Protein AF-A0AAN5IA53-F1 (afdb_monomer_lite)

Organism: NCBI:txid1317129

Secondary structure (DSSP, 8-state):
-HHIIIIIHHHHHHHHHHHHH--S-----------GGGGGGGGGG-S--S--TTGGGHHHHS--SSS-----HHHHHHHHHHHHHHHHHHHH-

InterPro domains:
  IPR002018 Carboxylesterase, type B [PF00135] (2-93)
  IPR029058 Alpha/Beta hydrolase fold [G3DSA:3.40.50.1820] (1-93)
  IPR029058 Alpha/Beta hydrolase fold [SSF53474] (2-93)

Foldseek 3Di:
DVCCVPPVVVVVVVLVVVVVPDPDDDDDDDDWDFDQQLQPPVSVVDPDRTDDPPSCVCLVPVHRPHGRDDCDPVSVVSSCVSNVVVVCVVVPD

Sequence (93 aa):
VLSDALFNAATLEHCRKTVALQEDPVYLYVFEHFTRSIMGPLSDQMPIQDATHTCELFYLFKKGLLGDPELTETEMRIMDIYTTACTNFAKYG

Radius of gyration: 15.44 Å; chains: 1; bounding box: 32×31×38 Å

pLDDT: mean 95.09, std 3.27, range [86.88, 98.69]

Structure (mmCIF, N/CA/C/O backbone):
data_AF-A0AAN5IA53-F1
#
_entry.id   AF-A0AAN5IA53-F1
#
loop_
_atom_site.group_PDB
_atom_site.id
_atom_site.type_symbol
_atom_site.label_atom_id
_atom_site.label_alt_id
_atom_site.label_comp_id
_atom_site.label_asym_id
_atom_site.label_entity_id
_atom_site.label_seq_id
_atom_site.pdbx_PDB_ins_code
_atom_site.Cartn_x
_atom_site.Cartn_y
_atom_site.Cartn_z
_atom_site.occupancy
_atom_site.B_iso_or_equiv
_atom_site.auth_seq_id
_atom_site.auth_comp_id
_atom_site.auth_asym_id
_atom_site.auth_atom_id
_atom_site.pdbx_PDB_model_num
ATOM 1 N N . VAL A 1 1 ? -8.866 -17.487 -7.294 1.00 86.88 1 VAL A N 1
ATOM 2 C CA . VAL A 1 1 ? -8.466 -18.740 -6.596 1.00 86.88 1 VAL A CA 1
ATOM 3 C C . VAL A 1 1 ? -7.220 -18.557 -5.741 1.00 86.88 1 VAL A C 1
ATOM 5 O O . VAL A 1 1 ? -7.380 -18.537 -4.533 1.00 86.88 1 VAL A O 1
ATOM 8 N N . LEU A 1 2 ? -6.001 -18.410 -6.292 1.00 92.38 2 LEU A N 1
ATOM 9 C CA . LEU A 1 2 ? -4.796 -18.312 -5.443 1.00 92.38 2 LEU A CA 1
ATOM 10 C C . LEU A 1 2 ? -4.771 -17.029 -4.590 1.00 92.38 2 LEU A C 1
ATOM 12 O O . LEU A 1 2 ? -4.517 -17.110 -3.395 1.00 92.38 2 LEU A O 1
ATOM 16 N N . SER A 1 3 ? -5.104 -15.875 -5.182 1.00 93.62 3 SER A N 1
ATOM 17 C CA . SER A 1 3 ? -5.246 -14.602 -4.449 1.00 93.62 3 SER A CA 1
ATOM 18 C C . SER A 1 3 ? -6.276 -14.708 -3.312 1.00 93.62 3 SER A C 1
ATOM 20 O O . SER A 1 3 ? -5.988 -14.331 -2.178 1.00 93.62 3 SER A O 1
ATOM 22 N N . ASP A 1 4 ? -7.430 -15.333 -3.572 1.00 96.38 4 ASP A N 1
ATOM 23 C CA . ASP A 1 4 ? -8.466 -15.529 -2.550 1.00 96.38 4 ASP A CA 1
ATOM 24 C C . ASP A 1 4 ? -8.014 -16.452 -1.421 1.00 96.38 4 ASP A C 1
ATOM 26 O O . ASP A 1 4 ? -8.275 -16.166 -0.256 1.00 96.38 4 ASP A O 1
ATOM 30 N N . ALA A 1 5 ? -7.326 -17.543 -1.769 1.00 95.88 5 ALA A N 1
ATOM 31 C CA . ALA A 1 5 ? -6.865 -18.545 -0.818 1.00 95.88 5 ALA A CA 1
ATOM 32 C C . ALA A 1 5 ? -5.718 -18.045 0.073 1.00 95.88 5 ALA A C 1
ATOM 34 O O . ALA A 1 5 ? -5.630 -18.463 1.224 1.00 95.88 5 ALA A O 1
ATOM 35 N N . LEU A 1 6 ? -4.841 -17.179 -0.448 1.00 95.00 6 LEU A N 1
ATOM 36 C CA . LEU A 1 6 ? -3.680 -16.674 0.290 1.00 95.00 6 LEU A CA 1
ATOM 37 C C . LEU A 1 6 ? -3.946 -15.356 1.021 1.00 95.00 6 LEU A C 1
ATOM 39 O O . LEU A 1 6 ? -3.351 -15.131 2.072 1.00 95.00 6 LEU A O 1
ATOM 43 N N . PHE A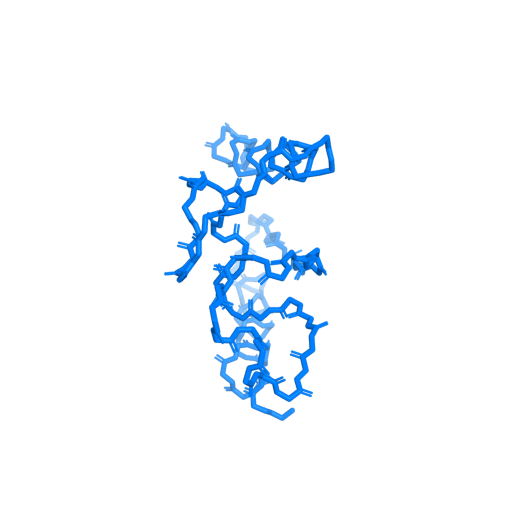 1 7 ? -4.813 -14.493 0.483 1.00 96.06 7 PHE A N 1
ATOM 44 C CA . PHE A 1 7 ? -4.991 -13.132 0.991 1.00 96.06 7 PHE A CA 1
ATOM 45 C C . PHE A 1 7 ? -6.465 -12.776 1.203 1.00 96.06 7 PHE A C 1
ATOM 47 O O . PHE A 1 7 ? -6.875 -12.566 2.344 1.00 96.06 7 PHE A O 1
ATOM 54 N N . ASN A 1 8 ? -7.287 -12.731 0.145 1.00 96.94 8 ASN A N 1
ATOM 55 C CA . ASN A 1 8 ? -8.581 -12.033 0.225 1.00 96.94 8 ASN A CA 1
ATOM 56 C C . ASN A 1 8 ? -9.543 -12.675 1.230 1.00 96.94 8 ASN A C 1
ATOM 58 O O . ASN A 1 8 ? -10.078 -11.980 2.089 1.00 96.94 8 ASN A O 1
ATOM 62 N N . ALA A 1 9 ? -9.759 -13.993 1.163 1.00 97.81 9 ALA A N 1
ATOM 63 C CA . ALA A 1 9 ? -10.752 -14.646 2.016 1.00 97.81 9 ALA A CA 1
ATOM 64 C C . ALA A 1 9 ? -10.377 -14.548 3.503 1.00 97.81 9 ALA A C 1
ATOM 66 O O . ALA A 1 9 ? -11.232 -14.264 4.342 1.00 97.81 9 ALA A O 1
ATOM 67 N N . ALA A 1 10 ? -9.094 -14.741 3.824 1.00 97.56 10 ALA A N 1
ATOM 68 C CA . ALA A 1 10 ? -8.595 -14.657 5.191 1.00 97.56 10 ALA A CA 1
ATOM 69 C C . ALA A 1 10 ? -8.653 -13.222 5.736 1.00 97.56 10 ALA A C 1
ATOM 71 O O . ALA A 1 10 ? -9.141 -13.023 6.848 1.00 97.56 10 ALA A O 1
ATOM 72 N N . THR A 1 11 ? -8.221 -12.226 4.954 1.00 98.00 11 THR A N 1
ATOM 73 C CA . THR A 1 11 ? -8.275 -10.810 5.347 1.00 98.00 11 THR A CA 1
ATOM 74 C C . THR A 1 11 ? -9.713 -10.348 5.570 1.00 98.00 11 THR A C 1
ATOM 76 O O . THR A 1 11 ? -10.008 -9.761 6.608 1.00 98.00 11 THR A O 1
ATOM 79 N N . LEU A 1 12 ? -10.632 -10.668 4.652 1.00 98.19 12 LEU A N 1
ATOM 80 C CA . LEU A 1 12 ? -12.044 -10.289 4.773 1.00 98.19 12 LEU A CA 1
ATOM 81 C C . LEU A 1 12 ? -12.707 -10.927 5.998 1.00 98.19 12 LEU A C 1
ATOM 83 O O . LEU A 1 12 ? -13.399 -10.244 6.756 1.00 98.19 12 LEU A O 1
ATOM 87 N N . GLU A 1 13 ? -12.473 -12.221 6.229 1.00 98.12 13 GLU A N 1
ATOM 88 C CA . GLU A 1 13 ? -13.004 -12.906 7.409 1.00 98.12 13 GLU A CA 1
ATOM 89 C C . GLU A 1 13 ? -12.394 -12.356 8.704 1.00 98.12 13 GLU A C 1
ATOM 91 O O . GLU A 1 13 ? -13.086 -12.252 9.719 1.00 98.12 13 GLU A O 1
ATOM 96 N N . HIS A 1 14 ? -11.118 -11.964 8.682 1.00 98.06 14 HIS A N 1
ATOM 97 C CA . HIS A 1 14 ? -10.479 -11.319 9.822 1.00 98.06 14 HIS A CA 1
ATOM 98 C C . HIS A 1 14 ? -11.114 -9.958 10.123 1.00 98.06 14 HIS A C 1
ATOM 100 O O . HIS A 1 14 ? -11.533 -9.742 11.257 1.00 98.06 14 HIS A O 1
ATOM 106 N N . CYS A 1 15 ? -11.291 -9.091 9.119 1.00 98.12 15 CYS A N 1
ATOM 107 C CA . CYS A 1 15 ? -11.997 -7.817 9.280 1.00 98.12 15 CYS A CA 1
ATOM 108 C C . CYS A 1 15 ? -13.398 -8.026 9.866 1.00 98.12 15 CYS A C 1
ATOM 110 O O . CYS A 1 15 ? -13.747 -7.379 10.852 1.00 98.12 15 CYS A O 1
ATOM 112 N N . ARG A 1 16 ? -14.171 -8.981 9.325 1.00 97.75 16 ARG A N 1
ATOM 113 C CA . ARG A 1 16 ? -15.525 -9.312 9.800 1.00 97.75 16 ARG A CA 1
ATOM 114 C C . ARG A 1 16 ? -15.544 -9.754 11.265 1.00 97.75 16 ARG A C 1
ATOM 116 O O . ARG A 1 16 ? -16.456 -9.388 12.001 1.00 97.75 16 ARG A O 1
ATOM 123 N N . LYS A 1 17 ? -14.566 -10.557 11.695 1.00 98.25 17 LYS A N 1
ATOM 124 C CA . LYS A 1 17 ? -14.444 -10.975 13.099 1.00 98.25 17 LYS A CA 1
ATOM 125 C C . LYS A 1 17 ? -14.045 -9.812 13.997 1.00 98.25 17 LYS A C 1
ATOM 127 O O . LYS A 1 17 ? -14.629 -9.671 15.063 1.00 98.25 17 LYS A O 1
ATOM 132 N N . THR A 1 18 ? -13.096 -8.982 13.575 1.00 98.06 18 THR A N 1
ATOM 133 C CA . THR A 1 18 ? -12.617 -7.850 14.374 1.00 98.06 18 THR A CA 1
ATOM 134 C C . THR A 1 18 ? -13.738 -6.854 14.649 1.00 98.06 18 THR A C 1
ATOM 136 O O . THR A 1 18 ? -13.973 -6.545 15.813 1.00 98.06 18 THR A O 1
ATOM 139 N N .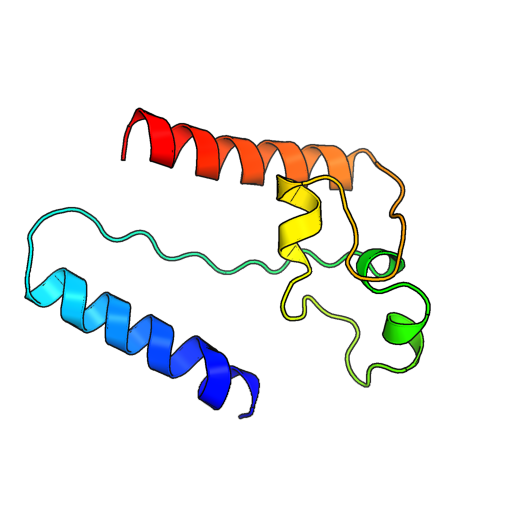 VAL A 1 19 ? -14.513 -6.456 13.631 1.00 97.38 19 VAL A N 1
ATOM 140 C CA . VAL A 1 19 ? -15.658 -5.536 13.821 1.00 97.38 19 VAL A CA 1
ATOM 141 C C . VAL A 1 19 ? -16.790 -6.128 14.669 1.00 97.38 19 VAL A C 1
ATOM 143 O O . VAL A 1 19 ? -17.650 -5.396 15.140 1.00 97.38 19 VAL A O 1
ATOM 146 N N . ALA A 1 20 ? -16.827 -7.451 14.855 1.00 97.50 20 ALA A N 1
ATOM 147 C CA . ALA A 1 20 ? -17.798 -8.111 15.727 1.00 97.50 20 ALA A CA 1
ATOM 148 C C . ALA A 1 20 ? -17.320 -8.230 17.186 1.00 97.50 20 ALA A C 1
ATOM 150 O O . ALA A 1 20 ? -18.121 -8.563 18.058 1.00 97.50 20 ALA A O 1
ATOM 151 N N . LEU A 1 21 ? -16.026 -8.022 17.449 1.00 97.81 21 LEU A N 1
ATOM 152 C CA . LEU A 1 21 ? -15.404 -8.205 18.764 1.00 97.81 21 LEU A CA 1
ATOM 153 C C . LEU A 1 21 ? -15.110 -6.889 19.487 1.00 97.81 21 LEU A C 1
ATOM 155 O O . LEU A 1 21 ? -14.878 -6.911 20.694 1.00 97.81 21 LEU A O 1
ATOM 159 N N . GLN A 1 22 ? -15.069 -5.772 18.765 1.00 96.00 22 GLN A N 1
ATOM 160 C CA . GLN A 1 22 ? -14.670 -4.473 19.297 1.00 96.00 22 GLN A CA 1
ATOM 161 C C . GLN A 1 22 ? -15.317 -3.320 18.508 1.00 96.00 22 GLN A C 1
ATOM 163 O O . GLN A 1 22 ? -15.905 -3.559 17.454 1.00 96.00 22 GLN A O 1
ATOM 168 N N . GLU A 1 23 ? -15.248 -2.098 19.043 1.00 96.19 23 GLU A N 1
ATOM 169 C CA . GLU A 1 23 ? -15.988 -0.928 18.535 1.00 96.19 23 GLU A CA 1
ATOM 170 C C . GLU A 1 23 ? -15.133 0.067 17.728 1.00 96.19 23 GLU A C 1
ATOM 172 O O . GLU A 1 23 ? -15.697 0.923 17.043 1.00 96.19 23 GLU A O 1
ATOM 177 N N . ASP A 1 24 ? -13.800 -0.031 17.766 1.00 95.62 24 ASP A N 1
ATOM 178 C CA . ASP A 1 24 ? -12.920 0.817 16.960 1.00 95.62 24 ASP A CA 1
ATOM 179 C C . ASP A 1 24 ? -13.099 0.506 15.461 1.00 95.62 24 ASP A C 1
ATOM 181 O O . ASP A 1 24 ? -13.274 -0.655 15.059 1.00 95.62 24 ASP A O 1
ATOM 185 N N . PRO A 1 25 ? -13.043 1.532 14.593 1.00 95.62 25 PRO A N 1
ATOM 186 C CA . PRO A 1 25 ? -13.231 1.348 13.163 1.00 95.62 25 PRO A CA 1
ATOM 187 C C . PRO A 1 25 ? -12.123 0.483 12.547 1.00 95.62 25 PRO A C 1
ATOM 189 O O . PRO A 1 25 ? -10.933 0.659 12.804 1.00 95.62 25 PRO A O 1
ATOM 192 N N . VAL A 1 26 ? -12.525 -0.428 11.657 1.00 97.06 26 VAL A N 1
ATOM 193 C CA . VAL A 1 26 ? -11.615 -1.214 10.815 1.00 97.06 26 VAL A CA 1
ATOM 194 C C . VAL A 1 26 ? -11.670 -0.668 9.395 1.00 97.06 26 VAL A C 1
ATOM 196 O O . VAL A 1 26 ? -12.720 -0.699 8.752 1.00 97.06 26 VAL A O 1
ATOM 199 N N . TYR A 1 27 ? -10.527 -0.216 8.885 1.00 97.25 27 TYR A N 1
ATOM 200 C CA . TYR A 1 27 ? -10.391 0.260 7.511 1.00 97.25 27 TYR A CA 1
ATOM 201 C C . TYR A 1 27 ? -9.804 -0.841 6.629 1.00 97.25 27 TYR A C 1
ATOM 203 O O . TYR A 1 27 ? -8.784 -1.445 6.958 1.00 97.25 27 TYR A O 1
ATOM 211 N N . LEU A 1 28 ? -10.452 -1.093 5.496 1.00 97.69 28 LEU A N 1
ATOM 212 C CA . LEU A 1 28 ? -10.036 -2.069 4.495 1.00 97.69 28 LEU A CA 1
ATOM 213 C C . LEU A 1 28 ? -9.801 -1.341 3.170 1.00 97.69 28 LEU A C 1
ATOM 215 O O . LEU A 1 28 ? -10.630 -0.527 2.767 1.00 97.69 28 LEU A O 1
ATOM 219 N N . TYR A 1 29 ? -8.700 -1.647 2.486 1.00 97.06 29 TYR A N 1
ATOM 220 C CA . TYR A 1 29 ? -8.386 -1.081 1.174 1.00 97.06 29 TYR A CA 1
ATOM 221 C C . TYR A 1 29 ? -8.044 -2.174 0.159 1.00 97.06 29 TYR A C 1
ATOM 223 O O . TYR A 1 29 ? -7.670 -3.290 0.521 1.00 97.06 29 TYR A O 1
ATOM 231 N N . VAL A 1 30 ? -8.158 -1.816 -1.119 1.00 96.81 30 VAL A N 1
ATOM 232 C CA . VAL A 1 30 ? -7.664 -2.588 -2.263 1.00 96.81 30 VAL A CA 1
ATOM 233 C C . VAL A 1 30 ? -6.695 -1.688 -3.022 1.00 96.81 30 VAL A C 1
ATOM 235 O O . VAL A 1 30 ? -6.995 -0.518 -3.255 1.00 96.81 30 VAL A O 1
ATOM 238 N N . PHE A 1 31 ? -5.520 -2.210 -3.364 1.00 96.94 31 PHE A N 1
ATOM 239 C CA . PHE A 1 31 ? -4.510 -1.481 -4.125 1.00 96.94 31 PHE A CA 1
ATOM 240 C C . PHE A 1 31 ? -4.481 -2.003 -5.564 1.00 96.94 31 PHE A C 1
ATOM 242 O O . PHE A 1 31 ? -4.082 -3.141 -5.789 1.00 96.94 31 PHE A O 1
ATOM 249 N N . GLU A 1 32 ? -4.912 -1.181 -6.523 1.00 96.19 32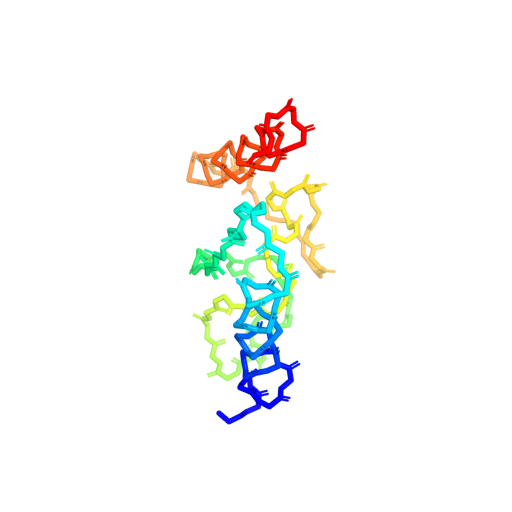 GLU A N 1
ATOM 250 C CA . GLU A 1 32 ? -5.085 -1.591 -7.931 1.00 96.19 32 GLU A CA 1
ATOM 251 C C . GLU A 1 32 ? -4.119 -0.891 -8.899 1.00 96.19 32 GLU A C 1
ATOM 253 O O . GLU A 1 32 ? -4.053 -1.238 -10.074 1.00 96.19 32 GLU A O 1
ATOM 258 N N . HIS A 1 33 ? -3.361 0.113 -8.443 1.00 96.38 33 HIS A N 1
ATOM 259 C CA . HIS A 1 33 ? -2.433 0.822 -9.326 1.00 96.38 33 HIS A CA 1
ATOM 260 C C . HIS A 1 33 ? -1.241 -0.074 -9.691 1.00 96.38 33 HIS A C 1
ATOM 262 O O . HIS A 1 33 ? -0.601 -0.659 -8.816 1.00 96.38 33 HIS A O 1
ATOM 268 N N . PHE A 1 34 ? -0.923 -0.169 -10.984 1.00 95.06 34 PHE A N 1
ATOM 269 C CA . PHE A 1 34 ? 0.114 -1.064 -11.495 1.00 95.06 34 PHE A CA 1
ATOM 270 C C . PHE A 1 34 ? 1.187 -0.320 -12.285 1.00 95.06 34 PHE A C 1
ATOM 272 O O . PHE A 1 34 ? 0.913 0.315 -13.304 1.00 95.06 34 PHE A O 1
ATOM 279 N N . THR A 1 35 ? 2.437 -0.520 -11.867 1.00 94.88 35 THR A N 1
ATOM 280 C CA . THR A 1 35 ? 3.619 -0.011 -12.563 1.00 94.88 35 THR A CA 1
ATOM 281 C C . THR A 1 35 ? 4.568 -1.162 -12.866 1.00 94.88 35 THR A C 1
ATOM 283 O O . THR A 1 35 ? 5.222 -1.718 -11.982 1.00 94.88 35 THR A O 1
ATOM 286 N N . ARG A 1 36 ? 4.663 -1.516 -14.156 1.00 91.81 36 ARG A N 1
ATOM 287 C CA . ARG A 1 36 ? 5.413 -2.684 -14.657 1.00 91.81 36 ARG A CA 1
ATOM 288 C C . ARG A 1 36 ? 6.859 -2.743 -14.165 1.00 91.81 36 ARG A C 1
ATOM 290 O O . ARG A 1 36 ? 7.373 -3.828 -13.920 1.00 91.81 36 ARG A O 1
ATOM 297 N N . SER A 1 37 ? 7.538 -1.611 -14.013 1.00 92.69 37 SER A N 1
ATOM 298 C CA . SER A 1 37 ? 8.946 -1.578 -13.597 1.00 92.69 37 SER A CA 1
ATOM 299 C C . SER A 1 37 ? 9.175 -1.989 -12.137 1.00 92.69 37 SER A C 1
ATOM 301 O O . SER A 1 37 ? 10.306 -2.324 -11.795 1.00 92.69 37 SER A O 1
ATOM 303 N N . ILE A 1 38 ? 8.140 -2.058 -11.288 1.00 93.75 38 ILE A N 1
ATOM 304 C CA . ILE A 1 38 ? 8.268 -2.452 -9.870 1.00 93.75 38 ILE A CA 1
ATOM 305 C C . ILE A 1 38 ? 8.817 -3.877 -9.713 1.00 93.75 38 ILE A C 1
ATOM 307 O O . ILE A 1 38 ? 9.675 -4.121 -8.857 1.00 93.75 38 ILE A O 1
ATOM 311 N N . MET A 1 39 ? 8.362 -4.813 -10.553 1.00 92.19 39 MET A N 1
ATOM 312 C CA . MET A 1 39 ? 8.816 -6.212 -10.521 1.00 92.19 39 MET A CA 1
ATOM 313 C C . MET A 1 39 ? 9.993 -6.473 -11.476 1.00 92.19 39 MET A C 1
ATOM 315 O O . MET A 1 39 ? 10.434 -7.615 -11.614 1.00 92.19 39 MET A O 1
ATOM 319 N N . GLY A 1 40 ? 10.529 -5.435 -12.128 1.00 90.69 40 GLY A N 1
ATOM 320 C CA . GLY A 1 40 ? 11.676 -5.558 -13.027 1.00 90.69 40 GLY A CA 1
ATOM 321 C C . GLY A 1 40 ? 11.481 -6.653 -14.095 1.00 90.69 40 GLY A C 1
ATOM 322 O O . GLY A 1 40 ? 10.384 -6.782 -14.641 1.00 90.69 40 GLY A O 1
ATOM 323 N N . PRO A 1 41 ? 12.506 -7.482 -14.376 1.00 90.12 41 PRO A N 1
ATOM 324 C CA . PRO A 1 41 ? 12.420 -8.562 -15.367 1.00 90.12 41 PRO A CA 1
ATOM 325 C C . PRO A 1 41 ? 11.373 -9.642 -15.064 1.00 90.12 41 PRO A C 1
ATOM 327 O O . PRO A 1 41 ? 11.001 -10.395 -15.964 1.00 90.12 41 PRO A O 1
ATOM 330 N N . LEU A 1 42 ? 10.909 -9.757 -13.811 1.00 89.69 42 LEU A N 1
ATOM 331 C CA . LEU A 1 42 ? 9.867 -10.719 -13.458 1.00 89.69 42 LEU A CA 1
ATOM 332 C C . LEU A 1 42 ? 8.530 -10.326 -14.085 1.00 89.69 42 LEU A C 1
ATOM 334 O O . LEU A 1 42 ? 7.791 -11.220 -14.486 1.00 89.69 42 LEU A O 1
ATOM 338 N N . SER A 1 43 ? 8.247 -9.025 -14.241 1.00 90.25 43 SER A N 1
ATOM 339 C CA . SER A 1 43 ? 7.024 -8.549 -14.900 1.00 90.25 43 SER A CA 1
ATOM 340 C C . SER A 1 43 ? 6.818 -9.224 -16.245 1.00 90.25 43 SER A C 1
ATOM 342 O O . SER A 1 43 ? 5.734 -9.719 -16.511 1.00 90.25 43 SER A O 1
ATOM 344 N N . ASP A 1 44 ? 7.861 -9.338 -17.063 1.00 88.81 44 ASP A N 1
ATOM 345 C CA . ASP A 1 44 ? 7.755 -9.890 -18.419 1.00 88.81 44 ASP A CA 1
ATOM 346 C C . ASP A 1 44 ? 7.451 -11.396 -18.442 1.00 88.81 44 ASP A C 1
ATOM 348 O O . ASP A 1 44 ? 6.986 -11.921 -19.451 1.00 88.81 44 ASP A O 1
ATOM 352 N N . GLN A 1 45 ? 7.700 -12.091 -17.330 1.00 89.50 45 GLN A N 1
ATOM 353 C CA . GLN A 1 45 ? 7.441 -13.523 -17.166 1.00 89.50 45 GLN A CA 1
ATOM 354 C C . GLN A 1 45 ? 6.080 -13.799 -16.518 1.00 89.50 45 GLN A C 1
ATOM 356 O O . GLN A 1 45 ? 5.626 -14.945 -16.496 1.00 89.50 45 GLN A O 1
ATOM 361 N N . MET A 1 46 ? 5.425 -12.768 -15.977 1.00 88.50 46 MET A N 1
ATOM 362 C CA . MET A 1 46 ? 4.139 -12.920 -15.312 1.00 88.50 46 MET A CA 1
ATOM 363 C C . MET A 1 46 ? 3.017 -13.102 -16.343 1.00 88.50 46 MET A C 1
ATOM 365 O O . MET A 1 46 ? 2.926 -12.339 -17.308 1.00 88.50 46 MET A O 1
ATOM 369 N N . PRO A 1 47 ? 2.102 -14.065 -16.124 1.00 90.06 47 PRO A N 1
ATOM 370 C CA . PRO A 1 47 ? 0.986 -14.315 -17.035 1.00 90.06 47 PRO A CA 1
ATOM 371 C C . PRO A 1 47 ? -0.069 -13.197 -17.022 1.00 90.06 47 PRO A C 1
ATOM 373 O O . PRO A 1 47 ? -0.937 -13.167 -17.890 1.00 90.06 47 PRO A O 1
ATOM 376 N N . ILE A 1 48 ? -0.018 -12.302 -16.030 1.00 89.75 48 ILE A N 1
ATOM 377 C CA . ILE A 1 48 ? -0.952 -11.193 -15.828 1.00 89.75 48 ILE A CA 1
ATOM 378 C C . ILE A 1 48 ? -0.127 -9.930 -15.552 1.00 89.75 48 ILE A C 1
ATOM 380 O O . ILE A 1 48 ? 0.786 -9.959 -14.728 1.00 89.75 48 ILE A O 1
ATOM 384 N N . GLN A 1 49 ? -0.448 -8.843 -16.255 1.00 92.25 49 GLN A N 1
ATOM 385 C CA . GLN A 1 49 ? 0.177 -7.525 -16.106 1.00 92.25 49 GLN A CA 1
ATOM 386 C C . GLN A 1 49 ? -0.743 -6.617 -15.290 1.00 92.25 49 GLN A C 1
ATOM 388 O O . GLN A 1 49 ? -1.445 -5.780 -15.851 1.00 92.25 49 GLN A O 1
ATOM 393 N N . ASP A 1 50 ? -0.782 -6.851 -13.984 1.00 93.12 50 ASP A N 1
ATOM 394 C CA . ASP A 1 50 ? -1.658 -6.141 -13.053 1.00 93.12 50 ASP A CA 1
ATOM 395 C C . ASP A 1 50 ? -1.003 -6.067 -11.664 1.00 93.12 50 ASP A C 1
ATOM 397 O O . ASP A 1 50 ? 0.028 -6.711 -11.424 1.00 93.12 50 ASP A O 1
ATOM 401 N N . ALA A 1 51 ? -1.584 -5.288 -10.751 1.00 92.50 51 ALA A N 1
ATOM 402 C CA . ALA A 1 51 ? -1.120 -5.167 -9.377 1.00 92.50 51 ALA A CA 1
ATOM 403 C C . ALA A 1 51 ? -1.039 -6.559 -8.727 1.00 92.50 51 ALA A 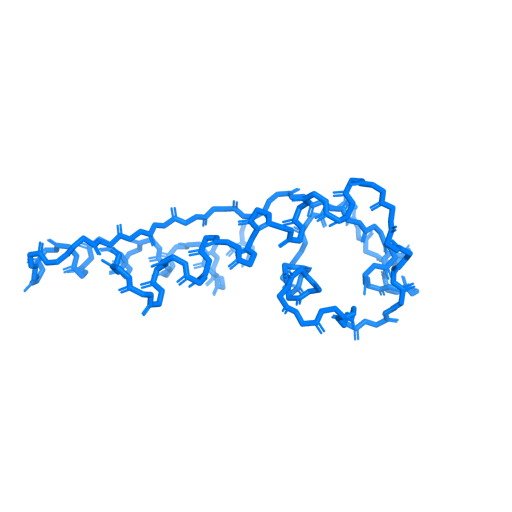C 1
ATOM 405 O O . ALA A 1 51 ? -2.031 -7.273 -8.571 1.00 92.50 51 ALA A O 1
ATOM 406 N N . THR A 1 52 ? 0.177 -6.962 -8.364 1.00 91.94 52 THR A N 1
ATOM 407 C CA . THR A 1 52 ? 0.442 -8.224 -7.672 1.00 91.94 52 THR A CA 1
ATOM 408 C C . THR A 1 52 ? 0.896 -7.949 -6.244 1.00 91.94 52 THR A C 1
ATOM 410 O O . THR A 1 52 ? 1.159 -6.809 -5.859 1.00 91.94 52 THR A O 1
ATOM 413 N N . HIS A 1 53 ? 0.984 -9.005 -5.439 1.00 92.38 53 HIS A N 1
ATOM 414 C CA . HIS A 1 53 ? 1.462 -8.912 -4.068 1.00 92.38 53 HIS A CA 1
ATOM 415 C C . HIS A 1 53 ? 2.802 -8.165 -4.009 1.00 92.38 53 HIS A C 1
ATOM 417 O O . HIS A 1 53 ? 3.711 -8.489 -4.777 1.00 92.38 53 HIS A O 1
ATOM 423 N N . THR A 1 54 ? 2.921 -7.219 -3.069 1.00 92.38 54 THR A N 1
ATOM 424 C CA . THR A 1 54 ? 4.084 -6.358 -2.775 1.00 92.38 54 THR A CA 1
ATOM 425 C C . THR A 1 54 ? 4.280 -5.140 -3.680 1.00 92.38 54 THR A C 1
ATOM 427 O O . THR A 1 54 ? 5.154 -4.319 -3.388 1.00 92.38 54 THR A O 1
ATOM 430 N N . CYS A 1 55 ? 3.482 -4.964 -4.741 1.00 94.31 55 CYS A N 1
ATOM 431 C CA . CYS A 1 55 ? 3.598 -3.788 -5.608 1.00 94.31 55 CYS A CA 1
ATOM 432 C C . CYS A 1 55 ? 3.347 -2.467 -4.862 1.00 94.31 55 CYS A C 1
ATOM 434 O O . CYS A 1 55 ? 4.010 -1.467 -5.133 1.00 94.31 55 CYS A O 1
ATOM 436 N N . GLU A 1 56 ? 2.446 -2.469 -3.882 1.00 96.06 56 GLU A N 1
ATOM 437 C CA . GLU A 1 56 ? 2.091 -1.307 -3.069 1.00 96.06 56 GLU A CA 1
ATOM 438 C C . GLU A 1 56 ? 3.257 -0.792 -2.205 1.00 96.06 56 GLU A C 1
ATOM 440 O O . GLU A 1 56 ? 3.318 0.392 -1.871 1.00 96.06 56 GLU A O 1
ATOM 445 N N . LEU A 1 57 ? 4.227 -1.653 -1.872 1.00 95.69 57 LEU A N 1
ATOM 446 C CA . LEU A 1 57 ? 5.348 -1.302 -0.992 1.00 95.69 57 LEU A CA 1
ATOM 447 C C . LEU A 1 57 ? 6.274 -0.248 -1.608 1.00 95.69 57 LEU A C 1
ATOM 449 O O . LEU A 1 57 ? 6.878 0.540 -0.876 1.00 95.69 57 LEU A O 1
ATOM 453 N N . PHE A 1 58 ? 6.352 -0.181 -2.941 1.00 96.50 58 PHE A N 1
ATOM 454 C CA . PHE A 1 58 ? 7.093 0.876 -3.625 1.00 96.50 58 PHE A CA 1
ATOM 455 C C . PHE A 1 58 ? 6.568 2.266 -3.243 1.00 96.50 58 PHE A C 1
ATOM 457 O O . PHE A 1 58 ? 7.360 3.174 -2.997 1.00 96.50 58 PHE A O 1
ATOM 464 N N . TYR A 1 59 ? 5.253 2.421 -3.105 1.00 97.56 59 TYR A N 1
ATOM 465 C CA . TYR A 1 59 ? 4.619 3.700 -2.780 1.00 97.56 59 TYR A CA 1
ATOM 466 C C . TYR A 1 59 ? 4.758 4.089 -1.313 1.00 97.56 59 TYR A C 1
ATOM 468 O O . TYR A 1 59 ? 4.460 5.224 -0.968 1.00 97.56 59 TYR A O 1
ATOM 476 N N . LEU A 1 60 ? 5.228 3.181 -0.455 1.00 96.88 60 LEU A N 1
ATOM 477 C CA . LEU A 1 60 ? 5.522 3.478 0.946 1.00 96.88 60 LEU A CA 1
ATOM 478 C C . LEU A 1 60 ? 7.021 3.679 1.1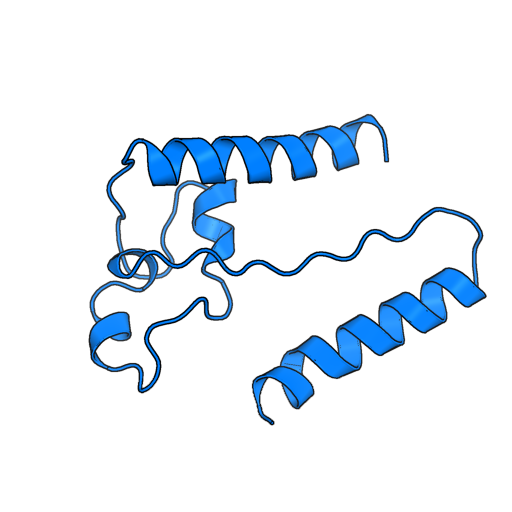97 1.00 96.88 60 LEU A C 1
ATOM 480 O O . LEU A 1 60 ? 7.408 4.543 1.979 1.00 96.88 60 LEU A O 1
ATOM 484 N N . PHE A 1 61 ? 7.871 2.895 0.527 1.00 95.06 61 PHE A N 1
ATOM 485 C CA . PHE A 1 61 ? 9.310 2.832 0.810 1.00 95.06 61 PHE A CA 1
ATOM 486 C C . PHE A 1 61 ? 10.206 3.315 -0.331 1.00 95.06 61 PHE A C 1
ATOM 488 O O . PHE A 1 61 ? 11.428 3.321 -0.180 1.00 95.06 61 PHE A O 1
ATOM 495 N N . LYS A 1 62 ? 9.632 3.694 -1.481 1.00 93.88 62 LYS A N 1
ATOM 496 C CA . LYS A 1 62 ? 10.366 4.065 -2.702 1.00 93.88 62 LYS A CA 1
ATOM 497 C C . LYS A 1 62 ? 11.376 2.981 -3.119 1.00 93.88 62 LYS A C 1
ATOM 499 O O . LYS A 1 62 ? 12.485 3.262 -3.566 1.00 93.88 62 LYS A O 1
ATOM 504 N N . LYS A 1 63 ? 11.003 1.712 -2.939 1.00 92.12 63 LYS A N 1
ATOM 505 C CA . LYS A 1 63 ? 11.824 0.551 -3.292 1.00 92.12 63 LYS A CA 1
ATOM 506 C C . LYS A 1 63 ? 10.968 -0.471 -4.029 1.00 92.12 63 LYS A C 1
ATOM 508 O O . LYS A 1 63 ? 10.043 -1.025 -3.443 1.00 92.12 63 LYS A O 1
ATOM 513 N N . GLY A 1 64 ? 11.254 -0.684 -5.314 1.00 87.56 64 GLY A N 1
ATOM 514 C CA . GLY A 1 64 ? 10.633 -1.766 -6.076 1.00 87.56 64 GLY A CA 1
ATOM 515 C C . GLY A 1 64 ? 11.125 -3.125 -5.579 1.00 87.56 64 GLY A C 1
ATOM 516 O O . GLY A 1 64 ? 12.226 -3.224 -5.029 1.00 87.56 64 GLY A O 1
ATOM 517 N N . LEU A 1 65 ? 10.318 -4.174 -5.762 1.00 87.06 65 LEU A N 1
ATOM 518 C CA . LEU A 1 65 ? 10.674 -5.519 -5.304 1.00 87.06 65 LEU A CA 1
ATOM 519 C C . LEU A 1 65 ? 11.907 -6.048 -6.049 1.00 87.06 65 LEU A C 1
ATOM 521 O O . LEU A 1 65 ? 12.839 -6.556 -5.431 1.00 87.06 65 LEU A O 1
ATOM 525 N N . LEU A 1 66 ? 11.902 -5.922 -7.380 1.00 90.19 66 LEU A N 1
ATOM 526 C CA . LEU A 1 66 ? 12.956 -6.426 -8.272 1.00 90.19 66 LEU A CA 1
ATOM 527 C C . LEU A 1 66 ? 13.358 -5.413 -9.356 1.00 90.19 66 LEU A C 1
ATOM 529 O O . LEU A 1 66 ? 14.125 -5.744 -10.260 1.00 90.19 66 LEU A O 1
ATOM 533 N N . GLY A 1 67 ? 12.846 -4.187 -9.282 1.00 90.69 67 GLY A N 1
ATOM 534 C CA . GLY A 1 67 ? 13.184 -3.113 -10.206 1.00 90.69 67 GLY A CA 1
ATOM 535 C C . GLY A 1 67 ? 13.299 -1.758 -9.519 1.00 90.69 67 GLY A C 1
ATOM 536 O O . GLY A 1 67 ? 13.177 -1.644 -8.297 1.00 90.69 67 GLY A O 1
ATOM 537 N N . ASP A 1 68 ? 13.551 -0.737 -10.332 1.00 90.12 68 ASP A N 1
ATOM 538 C CA . ASP A 1 68 ? 13.721 0.651 -9.902 1.00 90.12 68 ASP A CA 1
ATOM 539 C C . ASP A 1 68 ? 12.827 1.555 -10.771 1.00 90.12 68 ASP A C 1
ATOM 541 O O . ASP A 1 68 ? 13.240 1.986 -11.850 1.00 90.12 68 ASP A O 1
ATOM 545 N N . PRO A 1 69 ? 11.549 1.741 -10.388 1.00 90.94 69 PRO A N 1
ATOM 546 C CA . PRO A 1 69 ? 10.604 2.539 -11.159 1.00 90.94 69 PRO A CA 1
ATOM 547 C C . PRO A 1 69 ? 11.001 4.014 -11.188 1.00 90.94 69 PRO A C 1
ATOM 549 O O . PRO A 1 69 ? 11.370 4.592 -10.165 1.00 90.94 69 PRO A O 1
ATOM 552 N N . GLU A 1 70 ? 10.828 4.654 -12.342 1.00 93.50 70 GLU A N 1
ATOM 553 C CA . GLU A 1 70 ? 10.916 6.108 -12.440 1.00 93.50 70 GLU A CA 1
ATOM 554 C C . GLU A 1 70 ? 9.764 6.771 -11.671 1.00 93.50 70 GLU A C 1
ATOM 556 O O . GLU A 1 70 ? 8.611 6.348 -11.764 1.00 93.50 70 GLU A O 1
ATOM 561 N N . LEU A 1 71 ? 10.061 7.850 -10.943 1.00 94.81 71 LEU A N 1
ATOM 562 C CA . LEU A 1 71 ? 9.043 8.675 -10.295 1.00 94.81 71 LEU A CA 1
ATOM 563 C C . LEU A 1 71 ? 8.390 9.624 -11.303 1.00 94.81 71 LEU A C 1
ATOM 565 O O . LEU A 1 71 ? 8.707 10.811 -11.352 1.00 94.81 71 LEU A O 1
ATOM 569 N N . THR A 1 72 ? 7.464 9.092 -12.097 1.00 96.81 72 THR A N 1
ATOM 570 C CA . THR A 1 72 ? 6.593 9.920 -12.940 1.00 96.81 72 THR A CA 1
ATOM 571 C C . THR A 1 72 ? 5.620 10.734 -12.081 1.00 96.81 72 THR A C 1
ATOM 573 O O . THR A 1 72 ? 5.403 10.427 -10.907 1.00 96.81 72 THR A O 1
ATOM 576 N N . GLU A 1 73 ? 4.956 11.734 -12.666 1.00 98.12 73 GLU A N 1
ATOM 577 C CA . GLU A 1 73 ? 3.901 12.493 -11.973 1.00 98.12 73 GLU A CA 1
ATOM 578 C C . GLU A 1 73 ? 2.787 11.587 -11.422 1.00 98.12 73 GLU A C 1
ATOM 580 O O . GLU A 1 73 ? 2.257 11.836 -10.338 1.00 98.12 73 GLU A O 1
ATOM 585 N N . THR A 1 74 ? 2.462 10.502 -12.136 1.00 97.38 74 THR A N 1
ATOM 586 C CA . THR A 1 74 ? 1.478 9.516 -11.669 1.00 97.38 74 THR A CA 1
ATOM 587 C C . THR A 1 74 ? 2.012 8.761 -10.456 1.00 97.38 74 THR A C 1
ATOM 589 O O . THR A 1 74 ? 1.323 8.690 -9.442 1.00 97.38 74 THR A O 1
ATOM 592 N N . GLU A 1 75 ? 3.255 8.274 -10.506 1.00 97.25 75 GLU A N 1
ATOM 593 C CA . GLU A 1 75 ? 3.862 7.553 -9.380 1.00 97.25 75 GLU A CA 1
ATOM 594 C C . GLU A 1 75 ? 3.972 8.430 -8.133 1.00 97.25 75 GLU A C 1
ATOM 596 O O . GLU A 1 75 ? 3.654 7.992 -7.029 1.00 97.25 75 GLU A O 1
ATOM 601 N N . MET A 1 76 ? 4.368 9.692 -8.314 1.00 98.00 76 MET A N 1
ATOM 602 C CA . MET A 1 76 ? 4.434 10.674 -7.236 1.00 98.00 76 MET A CA 1
ATOM 603 C C . MET A 1 76 ? 3.059 10.924 -6.617 1.00 98.00 76 MET A C 1
ATOM 605 O O . MET A 1 76 ? 2.948 11.003 -5.396 1.00 98.00 76 MET A O 1
ATOM 609 N N . ARG A 1 77 ? 2.002 10.999 -7.433 1.00 98.44 77 ARG A N 1
ATOM 610 C CA . ARG A 1 77 ? 0.631 11.167 -6.943 1.00 98.44 77 ARG A CA 1
ATOM 611 C C . ARG A 1 77 ? 0.142 9.950 -6.157 1.00 98.44 77 ARG A C 1
ATOM 613 O O . ARG A 1 77 ? -0.468 10.123 -5.107 1.00 98.44 77 ARG A O 1
ATOM 620 N N . ILE A 1 78 ? 0.388 8.732 -6.638 1.00 98.12 78 ILE A N 1
ATOM 621 C CA . ILE A 1 78 ? -0.013 7.514 -5.914 1.00 98.12 78 ILE A CA 1
ATOM 622 C C . ILE A 1 78 ? 0.783 7.373 -4.612 1.00 98.12 78 ILE A C 1
ATOM 624 O O . ILE A 1 78 ? 0.211 7.029 -3.579 1.00 98.12 78 ILE A O 1
ATOM 628 N N . MET A 1 79 ? 2.074 7.714 -4.635 1.00 98.25 79 MET A N 1
ATOM 629 C CA . MET A 1 79 ? 2.924 7.758 -3.444 1.00 98.25 79 MET A CA 1
ATOM 630 C C . MET A 1 79 ? 2.392 8.752 -2.408 1.00 98.25 79 MET A C 1
ATOM 632 O O . MET A 1 79 ? 2.278 8.404 -1.234 1.00 98.25 79 MET A O 1
ATOM 636 N N . ASP A 1 80 ? 2.012 9.958 -2.829 1.00 98.56 80 AS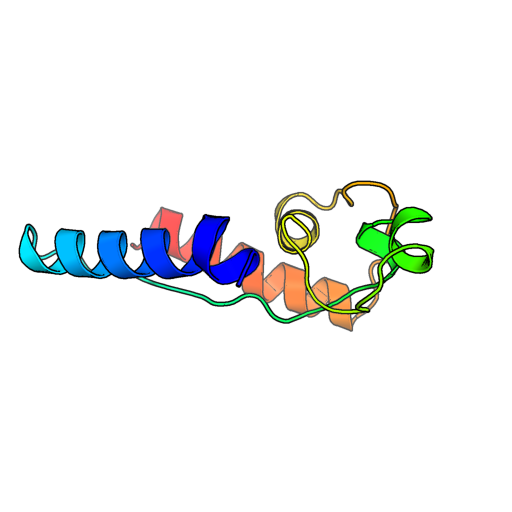P A N 1
ATOM 637 C CA . ASP A 1 80 ? 1.415 10.964 -1.946 1.00 98.56 80 ASP A CA 1
ATOM 638 C C . ASP A 1 80 ? 0.101 10.468 -1.321 1.00 98.56 80 ASP A C 1
ATOM 640 O O . ASP A 1 80 ? -0.060 10.521 -0.103 1.00 98.56 80 ASP A O 1
ATOM 644 N N . ILE A 1 81 ? -0.799 9.884 -2.123 1.00 98.44 81 ILE A N 1
ATOM 645 C CA . ILE A 1 81 ? -2.068 9.318 -1.636 1.00 98.44 81 ILE A CA 1
ATOM 646 C C . ILE A 1 81 ? -1.814 8.218 -0.599 1.00 98.44 81 ILE A C 1
ATOM 648 O O . ILE A 1 81 ? -2.399 8.242 0.486 1.00 98.44 81 ILE A O 1
ATOM 652 N N . TYR A 1 82 ? -0.945 7.256 -0.917 1.00 98.31 82 TYR A N 1
ATOM 653 C CA . TYR A 1 82 ? -0.732 6.085 -0.071 1.00 98.31 82 TYR A CA 1
ATOM 654 C C . TYR A 1 82 ? 0.002 6.440 1.227 1.00 98.31 82 TYR A C 1
ATOM 656 O O . TYR A 1 82 ? -0.436 6.064 2.315 1.00 98.31 82 TYR A O 1
ATOM 664 N N . THR A 1 83 ? 1.064 7.247 1.144 1.00 98.50 83 THR A N 1
ATOM 665 C CA . THR A 1 83 ? 1.779 7.723 2.340 1.00 98.50 83 THR A CA 1
ATOM 666 C C . THR A 1 83 ? 0.910 8.638 3.198 1.00 98.50 83 THR A C 1
ATOM 668 O O . THR A 1 83 ? 0.959 8.546 4.425 1.00 98.50 83 THR A O 1
ATOM 671 N N . THR A 1 84 ? 0.054 9.469 2.598 1.00 98.69 84 THR A N 1
ATOM 672 C CA . THR A 1 84 ? -0.914 10.286 3.340 1.00 98.69 84 THR A CA 1
ATOM 673 C C . THR A 1 84 ? -1.937 9.415 4.062 1.00 98.69 84 THR A C 1
ATOM 675 O O . THR A 1 84 ? -2.181 9.637 5.245 1.00 98.69 84 THR A O 1
ATOM 678 N N . ALA A 1 85 ? -2.486 8.382 3.416 1.00 98.38 85 ALA A N 1
ATOM 679 C CA . ALA A 1 85 ? -3.404 7.449 4.069 1.00 98.38 85 ALA A CA 1
ATOM 680 C C . ALA A 1 85 ? -2.742 6.749 5.271 1.00 98.38 85 ALA A C 1
ATOM 682 O O . ALA A 1 85 ? -3.286 6.776 6.375 1.00 98.38 85 ALA A O 1
ATOM 683 N N . CYS A 1 86 ? -1.531 6.204 5.095 1.00 98.38 86 CYS A N 1
ATOM 684 C CA . CYS A 1 86 ? -0.793 5.552 6.180 1.00 98.38 86 CYS A CA 1
ATOM 685 C C . CYS A 1 86 ? -0.433 6.520 7.317 1.00 98.38 86 CYS A C 1
ATOM 687 O O . CYS A 1 86 ? -0.562 6.175 8.491 1.00 98.38 86 CYS A O 1
ATOM 689 N N . THR A 1 87 ? 0.021 7.734 6.994 1.00 98.62 87 THR A N 1
ATOM 690 C CA . THR A 1 87 ? 0.414 8.717 8.016 1.00 98.62 87 THR A CA 1
ATOM 691 C C . THR A 1 87 ? -0.783 9.328 8.733 1.00 98.62 87 THR A C 1
ATOM 693 O O . THR A 1 87 ? -0.668 9.617 9.922 1.00 98.62 87 THR A O 1
ATOM 696 N N . ASN A 1 88 ? -1.925 9.493 8.065 1.00 98.62 88 ASN A N 1
ATOM 697 C CA . ASN A 1 88 ? -3.165 9.905 8.715 1.00 98.62 88 ASN A CA 1
ATOM 698 C C . ASN A 1 88 ? -3.664 8.817 9.662 1.00 98.62 88 ASN A C 1
ATOM 700 O O . ASN A 1 88 ? -3.909 9.132 10.821 1.00 98.62 88 ASN A O 1
ATOM 704 N N . PHE A 1 89 ? -3.695 7.554 9.226 1.00 98.31 89 PHE A N 1
ATOM 705 C CA . PHE A 1 89 ? -4.064 6.435 10.096 1.00 98.31 89 PHE A CA 1
ATOM 706 C C . PHE A 1 89 ? -3.161 6.359 11.336 1.00 98.31 89 PHE A C 1
ATOM 708 O O . PHE A 1 89 ? -3.635 6.253 12.462 1.00 98.31 89 PHE A O 1
ATOM 715 N N . ALA A 1 90 ? -1.844 6.517 11.160 1.00 98.31 90 ALA A N 1
ATOM 716 C CA . ALA A 1 90 ? -0.903 6.517 12.280 1.00 98.31 90 ALA A CA 1
ATOM 717 C C . ALA A 1 90 ? -1.099 7.692 13.260 1.00 98.31 90 ALA A C 1
ATOM 719 O O . ALA A 1 90 ? -0.745 7.574 14.432 1.00 98.31 90 ALA A O 1
ATOM 720 N N . LYS A 1 91 ? -1.610 8.838 12.793 1.00 98.50 91 LYS A N 1
ATOM 721 C CA . LYS A 1 91 ? -1.806 10.044 13.615 1.00 98.50 91 LYS A CA 1
ATOM 722 C C . LYS A 1 91 ? -3.188 10.122 14.253 1.00 98.50 91 LYS A C 1
ATOM 724 O O . LYS A 1 91 ? -3.307 10.697 15.333 1.00 98.50 91 LYS A O 1
ATOM 729 N N . TYR A 1 92 ? -4.210 9.624 13.567 1.00 97.12 92 TYR A N 1
ATOM 730 C CA . TYR A 1 92 ? -5.607 9.935 13.865 1.00 97.12 92 TYR A CA 1
ATOM 731 C C . TYR A 1 92 ? -6.505 8.700 13.999 1.00 97.12 92 TYR A C 1
ATOM 733 O O . TYR A 1 92 ? -7.633 8.861 14.462 1.00 97.12 92 TYR A O 1
ATOM 741 N N . GLY A 1 93 ? -6.014 7.503 13.659 1.00 92.25 93 GLY A N 1
ATOM 742 C CA . GLY A 1 93 ? -6.857 6.316 13.479 1.00 92.25 93 GLY A CA 1
ATOM 743 C C . GLY A 1 93 ? -7.770 6.465 12.272 1.00 92.25 93 GLY A C 1
ATOM 744 O O . GLY A 1 93 ? -8.892 5.918 12.337 1.00 92.25 93 GLY A O 1
#